Protein AF-A0A2A4QAS9-F1 (afdb_monomer_lite)

Structure (mmCIF, N/CA/C/O backbone):
data_AF-A0A2A4QAS9-F1
#
_entry.id   AF-A0A2A4QAS9-F1
#
loop_
_atom_site.group_PDB
_atom_site.id
_atom_site.type_symbol
_atom_site.label_atom_id
_atom_site.label_alt_id
_atom_site.label_comp_id
_atom_site.label_asym_id
_atom_site.label_entity_id
_atom_site.label_seq_id
_atom_site.pdbx_PDB_ins_code
_atom_site.Cartn_x
_atom_site.Cartn_y
_atom_site.Cartn_z
_atom_site.occupancy
_atom_site.B_iso_or_equiv
_atom_site.auth_seq_id
_atom_site.auth_comp_id
_atom_site.auth_asym_id
_atom_site.auth_atom_id
_atom_site.pdbx_PDB_model_num
ATOM 1 N N . MET A 1 1 ? 18.523 52.566 43.398 1.00 41.78 1 MET A N 1
ATOM 2 C CA . MET A 1 1 ? 17.675 53.039 42.281 1.00 41.78 1 MET A CA 1
ATOM 3 C C . MET A 1 1 ? 17.326 51.832 41.428 1.00 41.78 1 MET A C 1
ATOM 5 O O . MET A 1 1 ? 18.196 51.301 40.754 1.00 41.78 1 MET A O 1
ATOM 9 N N . GLN A 1 2 ? 16.108 51.317 41.577 1.00 43.94 2 GLN A N 1
ATOM 10 C CA . GLN A 1 2 ? 15.670 50.035 41.024 1.00 43.94 2 GLN A CA 1
ATOM 11 C C . GLN A 1 2 ? 14.827 50.313 39.771 1.00 43.94 2 GLN A C 1
ATOM 13 O O . GLN A 1 2 ? 13.715 50.820 39.881 1.00 43.94 2 GLN A O 1
ATOM 18 N N . GLY A 1 3 ? 15.399 50.075 38.587 1.00 45.75 3 GLY A N 1
ATOM 19 C CA . GLY A 1 3 ? 14.744 50.263 37.287 1.00 45.75 3 GLY A CA 1
ATOM 20 C C . GLY A 1 3 ? 14.300 48.923 36.695 1.00 45.75 3 GLY A C 1
ATOM 21 O O . GLY A 1 3 ? 15.103 48.002 36.580 1.00 45.75 3 GLY A O 1
ATOM 22 N N . TYR A 1 4 ? 13.013 48.813 36.368 1.00 54.78 4 TYR A N 1
ATOM 23 C CA . TYR A 1 4 ? 12.312 47.598 35.938 1.00 54.78 4 TYR A CA 1
ATOM 24 C C . TYR A 1 4 ? 12.619 47.193 34.478 1.00 54.78 4 TYR A C 1
ATOM 26 O O . TYR A 1 4 ? 12.677 48.066 33.611 1.00 54.78 4 TYR A O 1
ATOM 34 N N . PRO A 1 5 ? 12.714 45.889 34.139 1.00 54.97 5 PRO A N 1
ATOM 35 C CA . PRO A 1 5 ? 12.764 45.448 32.746 1.00 54.97 5 PRO A CA 1
ATOM 36 C C . PRO A 1 5 ? 11.347 45.398 32.137 1.00 54.97 5 PRO A C 1
ATOM 38 O O . PRO A 1 5 ? 10.541 44.517 32.443 1.00 54.97 5 PRO A O 1
ATOM 41 N N . HIS A 1 6 ? 11.041 46.340 31.241 1.00 57.44 6 HIS A N 1
ATOM 42 C CA . HIS A 1 6 ? 9.744 46.490 30.555 1.00 57.44 6 HIS A CA 1
ATOM 43 C C . HIS A 1 6 ? 9.435 45.420 29.480 1.00 57.44 6 HIS A C 1
ATOM 45 O O . HIS A 1 6 ? 8.375 45.456 28.858 1.00 57.44 6 HIS A O 1
ATOM 51 N N . SER A 1 7 ? 10.312 44.441 29.262 1.00 58.81 7 SER A N 1
ATOM 52 C CA . SER A 1 7 ? 10.203 43.440 28.187 1.00 58.81 7 SER A CA 1
ATOM 53 C C . SER A 1 7 ? 9.404 42.179 28.557 1.00 58.81 7 SER A C 1
ATOM 55 O O . SER A 1 7 ? 8.902 41.491 27.672 1.00 58.81 7 SER A O 1
ATOM 57 N N . ASN A 1 8 ? 9.215 41.890 29.850 1.00 58.16 8 ASN A N 1
ATOM 58 C CA . ASN A 1 8 ? 8.537 40.662 30.299 1.00 58.16 8 ASN A CA 1
ATOM 59 C C . ASN A 1 8 ? 7.012 40.818 30.470 1.00 58.16 8 ASN A C 1
ATOM 61 O O . ASN A 1 8 ? 6.284 39.825 30.494 1.00 58.16 8 ASN A O 1
ATOM 65 N N . CYS A 1 9 ? 6.508 42.054 30.575 1.00 53.75 9 CYS A N 1
ATOM 66 C CA . CYS A 1 9 ? 5.085 42.328 30.810 1.00 53.75 9 CYS A CA 1
ATOM 67 C C . CYS A 1 9 ? 4.246 42.194 29.526 1.00 53.75 9 CYS A C 1
ATOM 69 O O . CYS A 1 9 ? 3.169 41.598 29.538 1.00 53.75 9 CYS A O 1
ATOM 71 N N . THR A 1 10 ? 4.764 42.666 28.389 1.00 59.00 10 THR A N 1
ATOM 72 C CA . THR A 1 10 ? 4.072 42.609 27.090 1.00 59.00 10 THR A CA 1
ATOM 73 C C . THR A 1 10 ? 3.918 41.173 26.587 1.00 59.00 10 THR A C 1
ATOM 75 O O . THR A 1 10 ? 2.818 40.772 26.208 1.00 59.00 10 THR A O 1
ATOM 78 N N . LEU A 1 11 ? 4.969 40.353 26.686 1.00 61.28 11 LEU A N 1
ATOM 79 C CA . LEU A 1 11 ? 4.925 38.927 26.340 1.00 61.28 11 LEU A CA 1
ATOM 80 C C . LEU A 1 11 ? 3.926 38.150 27.220 1.00 61.28 11 LEU A C 1
ATOM 82 O O . LEU A 1 11 ? 3.195 37.284 26.730 1.00 61.28 11 LEU A O 1
ATOM 86 N N . PHE A 1 12 ? 3.859 38.469 28.518 1.00 60.75 12 PHE A N 1
ATOM 87 C CA . PHE A 1 12 ? 2.938 37.818 29.452 1.00 60.75 12 PHE A CA 1
ATOM 88 C C . PHE A 1 12 ? 1.474 38.171 29.161 1.00 60.75 12 PHE A C 1
ATOM 90 O O . PHE A 1 12 ? 0.610 37.290 29.183 1.00 60.75 12 PHE A O 1
ATOM 97 N N . LEU A 1 13 ? 1.191 39.433 28.826 1.00 63.56 13 LEU A N 1
ATOM 98 C CA . LEU A 1 13 ? -0.145 39.875 28.430 1.00 63.56 13 LEU A CA 1
ATOM 99 C C . LEU A 1 13 ? -0.563 39.245 27.094 1.00 63.56 13 LEU A C 1
ATOM 101 O O . LEU A 1 13 ? -1.646 38.668 27.029 1.00 63.56 13 LEU A O 1
ATOM 105 N N . ILE A 1 14 ? 0.307 39.223 26.078 1.00 63.97 14 ILE A N 1
ATOM 106 C CA . ILE A 1 14 ? 0.042 38.552 24.790 1.00 63.97 14 ILE A CA 1
ATOM 107 C C . ILE A 1 14 ? -0.281 37.068 25.009 1.00 63.97 14 ILE A C 1
ATOM 109 O O . ILE A 1 14 ? -1.310 36.575 24.548 1.00 63.97 14 ILE A O 1
ATOM 113 N N . ARG A 1 15 ? 0.528 36.354 25.803 1.00 65.25 15 ARG A N 1
ATOM 114 C CA . ARG A 1 15 ? 0.298 34.937 26.126 1.00 65.25 15 ARG A CA 1
ATOM 115 C C . ARG A 1 15 ? -0.986 34.711 26.940 1.00 65.25 15 ARG A C 1
ATOM 117 O O . ARG A 1 15 ? -1.564 33.630 26.855 1.00 65.25 15 ARG A O 1
ATOM 124 N N . LYS A 1 16 ? -1.454 35.693 27.717 1.00 62.72 16 LYS A N 1
ATOM 125 C CA . LYS A 1 16 ? -2.706 35.632 28.498 1.00 62.72 16 LYS A CA 1
ATOM 126 C C . LYS A 1 16 ? -3.944 35.912 27.640 1.00 62.72 16 LYS A C 1
ATOM 128 O O . LYS A 1 16 ? -4.954 35.230 27.813 1.00 62.72 16 LYS A O 1
ATOM 133 N N . TYR A 1 17 ? -3.863 36.876 26.724 1.00 66.81 17 TYR A N 1
ATOM 134 C CA . TYR A 1 17 ? -4.972 37.267 25.848 1.00 66.81 17 TYR A CA 1
ATOM 135 C C . TYR A 1 17 ? -5.130 36.353 24.629 1.00 66.81 17 TYR A C 1
ATOM 137 O O . TYR A 1 17 ? -6.247 36.199 24.156 1.00 66.81 17 TYR A O 1
ATOM 145 N N . LEU A 1 18 ? -4.066 35.678 24.179 1.00 73.94 18 LEU A N 1
ATOM 146 C CA . LEU A 1 18 ? -4.111 34.751 23.042 1.00 73.94 18 LEU A CA 1
ATOM 147 C C . LEU A 1 18 ? -4.627 33.348 23.425 1.00 73.94 18 LEU A C 1
ATOM 149 O O . LEU A 1 18 ? -5.339 32.714 22.654 1.00 73.94 18 LEU A O 1
ATOM 153 N N . LYS A 1 19 ? -4.341 32.863 24.644 1.00 75.12 19 LYS A N 1
ATOM 154 C CA . LYS A 1 19 ? -4.759 31.516 25.094 1.00 75.12 19 LYS A CA 1
ATOM 155 C C . LYS A 1 19 ? -6.270 31.357 25.272 1.00 75.12 19 LYS A C 1
ATOM 157 O O . LYS A 1 19 ? -6.798 30.283 25.006 1.00 75.12 19 LYS A O 1
ATOM 162 N N . LYS A 1 20 ? -6.963 32.400 25.740 1.00 76.19 20 LYS A N 1
ATOM 163 C CA . LYS A 1 20 ? -8.409 32.360 26.014 1.00 76.19 20 LYS A CA 1
ATOM 164 C C . LYS A 1 20 ? -9.266 32.159 24.750 1.00 76.19 20 LYS A C 1
ATOM 166 O O . LYS A 1 20 ? -10.060 31.223 24.760 1.00 76.19 20 LYS A O 1
ATOM 171 N N . PRO A 1 21 ? -9.109 32.946 23.665 1.00 85.69 21 PRO A N 1
ATOM 172 C CA . PRO A 1 21 ? -9.872 32.732 22.437 1.00 85.69 21 PRO A CA 1
ATOM 173 C C . PRO A 1 21 ? -9.462 31.440 21.722 1.00 85.69 21 PRO A C 1
ATOM 175 O O . PRO A 1 21 ? -10.333 30.739 21.224 1.00 85.69 21 PRO A O 1
ATOM 178 N N . ILE A 1 22 ? -8.174 31.066 21.738 1.00 87.38 22 ILE A N 1
ATOM 179 C CA . ILE A 1 22 ? -7.707 29.803 21.141 1.00 87.38 22 ILE A CA 1
ATOM 180 C C . ILE A 1 22 ? -8.312 28.595 21.858 1.00 87.38 22 ILE A C 1
ATOM 182 O O . ILE A 1 22 ? -8.797 27.677 21.207 1.00 87.38 22 ILE A O 1
ATOM 186 N N . SER A 1 23 ? -8.330 28.592 23.194 1.00 85.81 23 SER A N 1
ATOM 187 C CA . SER A 1 23 ? -8.944 27.502 23.959 1.00 85.81 23 SER A CA 1
ATOM 188 C C . SER A 1 23 ? -10.444 27.393 23.692 1.00 85.81 23 SER A C 1
ATOM 190 O O . SER A 1 23 ? -10.965 26.286 23.609 1.00 85.81 23 SER A O 1
ATOM 192 N N . LEU A 1 24 ? -11.138 28.525 23.558 1.00 87.75 24 LEU A N 1
ATOM 193 C CA . LEU A 1 24 ? -12.577 28.557 23.299 1.00 87.75 24 LEU A CA 1
ATOM 194 C C . LE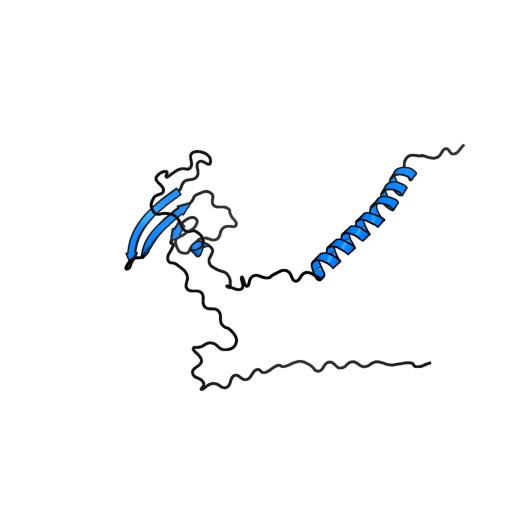U A 1 24 ? -12.888 28.095 21.866 1.00 87.75 24 LEU A C 1
ATOM 196 O O . LEU A 1 24 ? -13.821 27.324 21.664 1.00 87.75 24 LEU A O 1
ATOM 200 N N . ALA A 1 25 ? -12.046 28.466 20.899 1.00 90.06 25 ALA A N 1
ATOM 201 C CA . ALA A 1 25 ? -12.108 27.960 19.532 1.00 90.06 25 ALA A CA 1
ATOM 202 C C . ALA A 1 25 ? -11.847 26.445 19.461 1.00 90.06 25 ALA A C 1
ATOM 204 O O . ALA A 1 25 ? -12.588 25.738 18.786 1.00 90.06 25 ALA A O 1
ATOM 205 N N . LEU 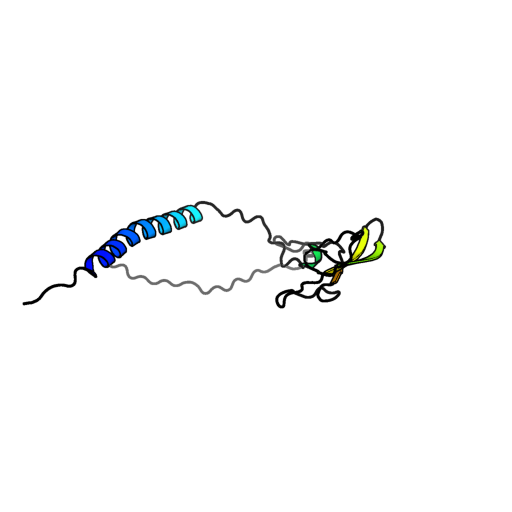A 1 26 ? -10.858 25.921 20.194 1.00 88.06 26 LEU A N 1
ATOM 206 C CA . LEU A 1 26 ? -10.580 24.479 20.246 1.00 88.06 26 LEU A CA 1
ATOM 207 C C . LEU A 1 26 ? -11.743 23.689 20.859 1.00 88.06 26 LEU A C 1
ATOM 209 O O . LEU A 1 26 ? -12.128 22.655 20.321 1.00 88.06 26 LEU A O 1
ATOM 213 N N . ILE A 1 27 ? -12.341 24.188 21.945 1.00 91.12 27 ILE A N 1
ATOM 214 C CA . ILE A 1 27 ? -13.515 23.555 22.568 1.00 91.12 27 ILE A CA 1
ATOM 215 C C . ILE A 1 27 ? -14.714 23.573 21.610 1.00 91.12 27 ILE A C 1
ATOM 217 O O . ILE A 1 27 ? -15.381 22.554 21.450 1.00 91.12 27 ILE A O 1
ATOM 221 N N . LEU A 1 28 ? -14.963 24.696 20.930 1.00 91.56 28 LEU A N 1
ATOM 222 C CA . LEU A 1 28 ? -16.029 24.807 19.933 1.00 91.56 28 LEU A CA 1
ATOM 223 C C . LEU A 1 28 ? -15.832 23.813 18.780 1.00 91.56 28 LEU A C 1
ATOM 225 O O . LEU A 1 28 ? -16.7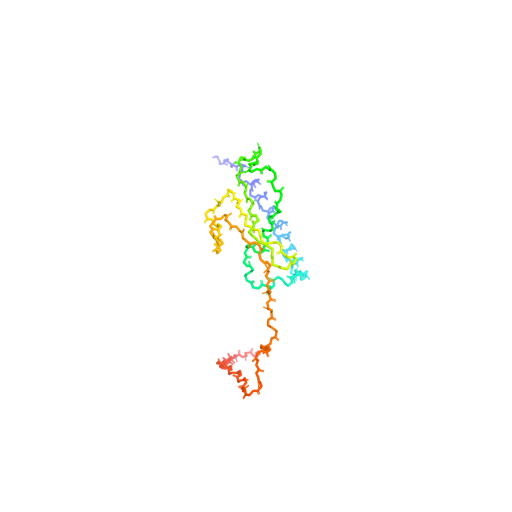80 23.141 18.383 1.00 91.56 28 LEU A O 1
ATOM 229 N N . VAL A 1 29 ? -14.603 23.675 18.277 1.00 89.88 29 VAL A N 1
ATOM 230 C CA . VAL A 1 29 ? -14.272 22.709 17.222 1.00 89.88 29 VAL A CA 1
ATOM 231 C C . VAL A 1 29 ? -14.534 21.275 17.689 1.00 89.88 29 VAL A C 1
ATOM 233 O O . VAL A 1 29 ? -15.130 20.510 16.938 1.00 89.88 29 VAL A O 1
ATOM 236 N N . LEU A 1 30 ? -14.177 20.904 18.922 1.00 87.50 30 LEU A N 1
ATOM 237 C CA . LEU A 1 30 ? -14.452 19.560 19.452 1.00 87.50 30 LEU A CA 1
ATOM 238 C C . LEU A 1 30 ? -15.957 19.275 19.597 1.00 87.50 30 LEU A C 1
ATOM 240 O O . LEU A 1 30 ? -16.405 18.175 19.281 1.00 87.50 30 LEU A O 1
ATOM 244 N N . ILE A 1 31 ? -16.748 20.268 20.012 1.00 89.31 31 ILE A N 1
ATOM 245 C CA . ILE A 1 31 ? -18.210 20.141 20.119 1.00 89.31 31 ILE A CA 1
ATOM 246 C C . ILE A 1 31 ? -18.842 19.967 18.731 1.00 89.31 31 ILE A C 1
ATOM 248 O O . ILE A 1 31 ? -19.690 19.096 18.549 1.00 89.31 31 ILE A O 1
ATOM 252 N N . LEU A 1 32 ? -18.398 20.736 17.733 1.00 85.44 32 LEU A N 1
ATOM 253 C CA . LEU A 1 32 ? -18.887 20.619 16.355 1.00 85.44 32 LEU A CA 1
ATOM 254 C C . LEU A 1 32 ? -18.554 19.255 15.724 1.00 85.44 32 LEU A C 1
ATOM 256 O O . LEU A 1 32 ? -19.353 18.740 14.944 1.00 85.44 32 LEU A O 1
ATOM 260 N N . HIS A 1 33 ? -17.427 18.637 16.088 1.00 81.38 33 HIS A N 1
ATOM 261 C CA . HIS A 1 33 ? -17.102 17.271 15.658 1.00 81.38 33 HIS A CA 1
ATOM 262 C C . HIS A 1 33 ? -17.958 16.203 16.355 1.00 81.38 33 HIS A C 1
ATOM 264 O O . HIS A 1 33 ? -18.264 15.192 15.737 1.00 81.38 33 HIS A O 1
ATOM 270 N N . GLY A 1 34 ? -18.372 16.410 17.610 1.00 81.38 34 GLY A N 1
ATOM 271 C CA . GLY A 1 34 ? -19.182 15.435 18.353 1.00 81.38 34 GLY A CA 1
ATOM 272 C C . GLY A 1 34 ? -20.650 15.353 17.916 1.00 81.38 34 GLY A C 1
ATOM 273 O O . GLY A 1 34 ? -21.287 14.323 18.112 1.00 81.38 34 GLY A O 1
ATOM 274 N N . ILE A 1 35 ? -21.194 16.428 17.332 1.00 83.25 35 ILE A N 1
ATOM 275 C CA . ILE A 1 35 ? -22.606 16.501 16.911 1.00 83.25 35 ILE A CA 1
ATOM 276 C C . ILE A 1 35 ? -22.812 15.914 15.509 1.00 83.25 35 ILE A C 1
ATOM 278 O O . ILE A 1 35 ? -23.885 15.393 15.211 1.00 83.25 35 ILE A O 1
ATOM 282 N N . ASN A 1 36 ? -21.798 15.975 14.645 1.00 75.69 36 ASN A N 1
ATOM 283 C CA . ASN A 1 36 ? -21.858 15.341 13.335 1.00 75.69 36 ASN A CA 1
ATOM 284 C C . ASN A 1 36 ? -21.451 13.872 13.497 1.00 75.69 36 ASN A C 1
ATOM 286 O O . ASN A 1 36 ? -20.272 13.622 13.758 1.00 75.69 36 ASN A O 1
ATOM 290 N N . PRO A 1 37 ? -22.359 12.885 13.351 1.00 69.69 37 PRO A N 1
ATOM 291 C CA . PRO A 1 37 ? -21.913 11.505 13.262 1.00 69.69 37 PRO A CA 1
ATOM 292 C C . PRO A 1 37 ? -20.983 11.427 12.053 1.00 69.69 37 PRO A C 1
ATOM 294 O O . PRO A 1 37 ? -21.409 11.673 10.923 1.00 69.69 37 PRO A O 1
ATOM 297 N N . GLN A 1 38 ? -19.698 11.143 12.286 1.00 66.06 38 GLN A N 1
ATOM 298 C CA . GLN A 1 38 ? -18.788 10.832 11.194 1.00 66.06 38 GLN A CA 1
ATOM 299 C C . GLN A 1 38 ? -19.434 9.680 10.438 1.00 66.06 38 GLN A C 1
ATOM 301 O O . GLN A 1 38 ? -19.709 8.632 11.023 1.00 66.06 38 GLN A O 1
ATOM 306 N N . GLN A 1 39 ? -19.775 9.911 9.173 1.00 65.62 39 GLN A N 1
ATOM 307 C CA . GLN A 1 39 ? -20.328 8.876 8.324 1.00 65.62 39 GLN A CA 1
ATOM 308 C C . GLN A 1 39 ? -19.242 7.818 8.169 1.00 65.62 39 GLN A C 1
ATOM 310 O O . GLN A 1 39 ? -18.341 7.939 7.343 1.00 65.62 39 GLN A O 1
ATOM 315 N N . ILE A 1 40 ? -19.304 6.795 9.014 1.00 58.53 40 ILE A N 1
ATOM 316 C CA . ILE A 1 40 ? -18.568 5.566 8.806 1.00 58.53 40 ILE A CA 1
ATOM 317 C C . ILE A 1 40 ? -19.283 4.920 7.625 1.00 58.53 40 ILE A C 1
ATOM 319 O O . ILE A 1 40 ? -20.273 4.208 7.791 1.00 58.53 40 ILE A O 1
ATOM 323 N N . LEU A 1 41 ? -18.823 5.222 6.408 1.00 60.22 41 LEU A N 1
ATOM 324 C CA . LEU A 1 41 ? -19.021 4.298 5.301 1.00 60.22 41 LEU A CA 1
ATOM 325 C C . LEU A 1 41 ? -18.526 2.957 5.827 1.00 60.22 41 LEU A C 1
ATOM 327 O O . LEU A 1 41 ? -17.415 2.899 6.352 1.00 60.22 41 LEU A O 1
ATOM 331 N N . ALA A 1 42 ? -19.388 1.941 5.798 1.00 55.06 42 ALA A N 1
ATOM 332 C CA . ALA A 1 42 ? -19.131 0.618 6.345 1.00 5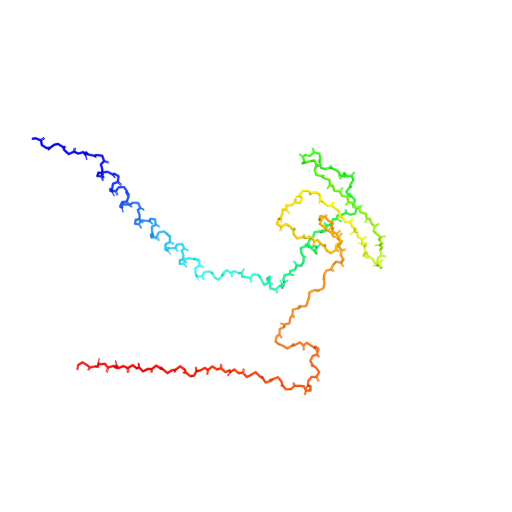5.06 42 ALA A CA 1
ATOM 333 C C . ALA A 1 42 ? -17.992 -0.073 5.577 1.00 55.06 42 ALA A C 1
ATOM 335 O O . ALA A 1 42 ? -18.189 -1.049 4.864 1.00 55.06 42 ALA A O 1
ATOM 336 N N . LEU A 1 43 ? -16.773 0.420 5.765 1.00 54.69 43 LEU A N 1
ATOM 337 C CA . LEU A 1 43 ? -15.512 -0.189 5.385 1.00 54.69 43 LEU A CA 1
ATOM 338 C C . LEU A 1 43 ? -15.157 -1.261 6.427 1.00 54.69 43 LEU A C 1
ATOM 340 O O . LEU A 1 43 ? -14.019 -1.399 6.854 1.00 54.69 43 LEU A O 1
ATOM 344 N N . THR A 1 44 ? -16.167 -1.995 6.903 1.00 52.81 44 THR A N 1
ATOM 345 C CA . THR A 1 44 ? -15.995 -3.156 7.778 1.00 52.81 44 THR A CA 1
ATOM 346 C C . THR A 1 44 ? -15.796 -4.423 6.955 1.00 52.81 44 THR A C 1
ATOM 348 O O . THR A 1 44 ? -15.955 -5.524 7.483 1.00 52.81 44 THR A O 1
ATOM 351 N N . SER A 1 45 ? -15.455 -4.303 5.666 1.00 57.09 45 SER A N 1
ATOM 352 C CA . SER A 1 45 ? -14.658 -5.348 5.046 1.00 57.09 45 SER A CA 1
ATOM 353 C C . SER A 1 45 ? -13.402 -5.441 5.903 1.00 57.09 45 SER A C 1
ATOM 355 O O . SER A 1 45 ? -12.578 -4.526 5.900 1.00 57.09 45 SER A O 1
ATOM 357 N N . GLY A 1 46 ? -13.318 -6.494 6.721 1.00 62.66 46 GLY A N 1
ATOM 358 C CA . GLY A 1 46 ? -12.103 -6.834 7.456 1.00 62.66 46 GLY A CA 1
ATOM 359 C C . GLY A 1 46 ? -10.893 -6.814 6.517 1.00 62.66 46 GLY A C 1
ATOM 360 O O . GLY A 1 46 ? -11.104 -6.804 5.306 1.00 62.66 46 GLY A O 1
ATOM 361 N N . PRO A 1 47 ? -9.661 -6.790 7.055 1.00 59.06 47 PRO A N 1
ATOM 362 C CA . PRO A 1 47 ? -8.436 -6.441 6.327 1.00 59.06 47 PRO A CA 1
ATOM 363 C C . PRO A 1 47 ? -8.465 -6.982 4.895 1.00 59.06 47 PRO A C 1
ATOM 365 O O . PRO A 1 47 ? -8.275 -8.176 4.665 1.00 59.06 47 PRO A O 1
ATOM 368 N N . SER A 1 48 ? -8.826 -6.115 3.945 1.00 60.28 48 SER A N 1
ATOM 369 C CA . SER A 1 48 ? -8.837 -6.488 2.542 1.00 60.28 48 SER A CA 1
ATOM 370 C C . SER A 1 48 ? -7.385 -6.502 2.126 1.00 60.28 48 SER A C 1
ATOM 372 O O . SER A 1 48 ? -6.701 -5.488 2.263 1.00 60.28 48 SER A O 1
ATOM 374 N N . GLN A 1 49 ? -6.931 -7.660 1.671 1.00 62.38 49 GLN A N 1
ATOM 375 C CA . GLN A 1 49 ? -5.594 -7.840 1.134 1.00 62.38 49 GLN A CA 1
ATOM 376 C C . GLN A 1 49 ? -5.312 -6.735 0.096 1.00 62.38 49 GLN A C 1
ATOM 378 O O . GLN A 1 49 ? -6.106 -6.592 -0.846 1.00 62.38 49 GLN A O 1
ATOM 383 N N . PRO A 1 50 ? -4.281 -5.891 0.303 1.00 61.06 50 PRO A N 1
ATOM 384 C CA . PRO A 1 50 ? -4.010 -4.725 -0.542 1.00 61.06 50 PRO A CA 1
ATOM 385 C C . PRO A 1 50 ? -3.861 -5.090 -2.029 1.00 61.06 50 PRO A C 1
ATOM 387 O O . PRO A 1 50 ? -4.232 -4.295 -2.896 1.00 61.06 50 PRO A O 1
ATOM 390 N N . GLU A 1 51 ? -3.445 -6.323 -2.315 1.00 65.44 51 GLU A N 1
ATOM 391 C CA . GLU A 1 51 ? -3.319 -6.947 -3.637 1.00 65.44 51 GLU A CA 1
ATOM 392 C C . GLU A 1 51 ? -4.600 -6.861 -4.479 1.00 65.44 51 GLU A C 1
ATOM 394 O O . GLU A 1 51 ? -4.548 -6.691 -5.692 1.00 65.44 51 GLU A O 1
ATOM 399 N N . TYR A 1 52 ? -5.778 -6.922 -3.849 1.00 61.25 52 TYR A N 1
ATOM 400 C CA . TYR A 1 52 ? -7.056 -6.886 -4.571 1.00 61.25 52 TYR A CA 1
ATOM 401 C C . TYR A 1 52 ? -7.455 -5.500 -5.075 1.00 61.25 52 TYR A C 1
ATOM 403 O O . TYR A 1 52 ? -8.408 -5.380 -5.845 1.00 61.25 52 TYR A O 1
ATOM 411 N N . SER A 1 53 ? -6.765 -4.456 -4.620 1.00 62.47 53 SER A N 1
ATOM 412 C CA . SER A 1 53 ? -7.014 -3.079 -5.048 1.00 62.47 53 SER A CA 1
ATOM 413 C C . SER A 1 53 ? -6.032 -2.582 -6.110 1.00 62.47 53 SER A C 1
ATOM 415 O O . SER A 1 53 ? -6.270 -1.535 -6.712 1.00 62.47 53 SER A O 1
ATOM 417 N N . SER A 1 54 ? -4.961 -3.330 -6.385 1.00 63.22 54 SER A N 1
ATOM 418 C CA . SER A 1 54 ? -3.887 -2.930 -7.296 1.00 63.22 54 SER A CA 1
ATOM 419 C C . SER A 1 54 ? -4.029 -3.520 -8.702 1.00 63.22 54 SER A C 1
ATOM 421 O O . SER A 1 54 ? -3.130 -4.203 -9.182 1.00 63.22 54 SER A O 1
ATOM 423 N N . PHE A 1 55 ? -5.127 -3.198 -9.391 1.00 57.72 55 PHE A N 1
ATOM 424 C CA . PHE A 1 55 ? -5.324 -3.624 -10.780 1.00 57.72 55 PHE A CA 1
ATOM 425 C C . PHE A 1 55 ? -4.286 -2.992 -11.719 1.00 57.72 55 PHE A C 1
ATOM 427 O O . PHE A 1 55 ? -4.257 -1.770 -11.888 1.00 57.72 55 PHE A O 1
ATOM 434 N N . ALA A 1 56 ? -3.475 -3.812 -12.388 1.00 63.31 56 ALA A N 1
ATOM 435 C CA . ALA A 1 56 ? -2.549 -3.351 -13.424 1.00 63.31 56 ALA A CA 1
ATOM 436 C C . ALA A 1 56 ? -3.049 -3.734 -14.824 1.00 63.31 56 ALA A C 1
ATOM 438 O O . ALA A 1 56 ? -3.272 -4.906 -15.133 1.00 63.31 56 ALA A O 1
ATOM 439 N N . ALA A 1 57 ? -3.209 -2.739 -15.701 1.00 55.09 57 ALA A N 1
ATOM 440 C CA . ALA A 1 57 ? -3.652 -2.969 -17.072 1.00 55.09 57 ALA A CA 1
ATOM 441 C C . ALA A 1 57 ? -2.638 -3.822 -17.865 1.00 55.09 57 ALA A C 1
ATOM 443 O O . ALA A 1 57 ? -1.424 -3.640 -17.781 1.00 55.09 57 ALA A O 1
ATOM 444 N N . VAL A 1 58 ? -3.149 -4.716 -18.715 1.00 54.06 58 VAL A N 1
ATOM 445 C CA . VAL A 1 58 ? -2.373 -5.682 -19.526 1.00 54.06 58 VAL A CA 1
ATOM 446 C C . VAL A 1 58 ? -1.498 -5.002 -20.608 1.00 54.06 58 VAL A C 1
ATOM 448 O O . VAL A 1 58 ? -0.737 -5.656 -21.308 1.00 54.06 58 VAL A O 1
ATOM 451 N N . ASN A 1 59 ? -1.563 -3.672 -20.759 1.00 53.19 59 ASN A N 1
ATOM 452 C CA . ASN A 1 59 ? -0.916 -2.921 -21.845 1.00 53.19 59 ASN A CA 1
ATOM 453 C C . ASN A 1 59 ? -0.040 -1.743 -21.367 1.00 53.19 59 ASN A C 1
ATOM 455 O O . ASN A 1 59 ? -0.089 -0.648 -21.936 1.00 53.19 59 ASN A O 1
ATOM 459 N N . SER A 1 60 ? 0.803 -1.946 -20.355 1.00 57.62 60 SER A N 1
ATOM 460 C CA . SER A 1 60 ? 1.856 -0.976 -20.016 1.00 57.62 60 SER A CA 1
ATOM 461 C C . SER A 1 60 ? 2.975 -1.028 -21.066 1.00 57.62 60 SER A C 1
ATOM 463 O O . SER A 1 60 ? 3.935 -1.779 -20.941 1.00 57.62 60 SER A O 1
ATOM 465 N N . ARG A 1 61 ? 2.841 -0.247 -22.148 1.00 56.78 61 ARG A N 1
ATOM 466 C CA . ARG A 1 61 ? 3.849 -0.149 -23.231 1.00 56.78 61 ARG A CA 1
ATOM 467 C C . ARG A 1 61 ? 5.200 0.409 -22.776 1.00 56.78 61 ARG A C 1
ATOM 469 O O . ARG A 1 61 ? 6.191 0.204 -23.468 1.00 56.78 61 ARG A O 1
ATOM 476 N N . ASN A 1 62 ? 5.238 1.094 -21.638 1.00 65.62 62 ASN A N 1
ATOM 477 C CA . ASN A 1 62 ? 6.463 1.623 -21.059 1.00 65.62 62 ASN A CA 1
ATOM 478 C C . ASN A 1 62 ? 6.789 0.831 -19.800 1.00 65.62 62 ASN A C 1
ATOM 480 O O . ASN A 1 62 ? 6.092 0.944 -18.799 1.00 65.62 62 ASN A O 1
ATOM 484 N N . LEU A 1 63 ? 7.859 0.039 -19.877 1.00 77.12 63 LEU A N 1
ATOM 485 C CA . LEU A 1 63 ? 8.344 -0.780 -18.763 1.00 77.12 63 LEU A CA 1
ATOM 486 C C . LEU A 1 63 ? 9.081 0.042 -17.696 1.00 77.12 63 LEU A C 1
ATOM 488 O O . LEU A 1 63 ? 9.486 -0.477 -16.662 1.00 77.12 63 LEU A O 1
ATOM 492 N N . VAL A 1 64 ? 9.296 1.326 -17.974 1.00 80.44 64 VAL A N 1
ATOM 493 C CA . VAL A 1 64 ? 10.000 2.270 -17.113 1.00 80.44 64 VAL A CA 1
ATOM 494 C C . VAL A 1 64 ? 9.261 3.598 -17.178 1.00 80.44 64 VAL A C 1
ATOM 496 O O . VAL A 1 64 ? 8.946 4.073 -18.274 1.00 80.44 64 VAL A O 1
ATOM 499 N N . ASP A 1 65 ? 8.993 4.197 -16.021 1.00 79.19 65 ASP A N 1
ATOM 500 C CA . ASP A 1 65 ? 8.486 5.563 -15.936 1.00 79.19 65 ASP A CA 1
ATOM 501 C C . ASP A 1 65 ? 9.619 6.558 -16.281 1.00 79.19 65 ASP A C 1
ATOM 503 O O . ASP A 1 65 ? 10.645 6.576 -15.596 1.00 79.19 65 ASP A O 1
ATOM 507 N N . PRO A 1 66 ? 9.477 7.404 -17.320 1.00 80.69 66 PRO A N 1
ATOM 508 C CA . PRO A 1 66 ? 10.497 8.388 -17.689 1.00 80.69 66 PRO A CA 1
ATOM 509 C C . PRO A 1 66 ? 10.768 9.470 -16.631 1.00 80.69 66 PRO A C 1
ATOM 511 O O . PRO A 1 66 ? 11.798 10.137 -16.706 1.00 80.69 66 PRO A O 1
ATOM 514 N N . PHE A 1 67 ? 9.848 9.690 -15.689 1.00 80.69 67 PHE A N 1
ATOM 515 C CA . PHE A 1 67 ? 9.947 10.736 -14.671 1.00 80.69 67 PHE A CA 1
ATOM 516 C C . PHE A 1 67 ? 10.477 10.216 -13.338 1.00 80.69 67 PHE A C 1
ATOM 518 O O . PHE A 1 67 ? 11.284 10.900 -12.709 1.00 80.69 67 PHE A O 1
ATOM 525 N N . THR A 1 68 ? 10.045 9.032 -12.900 1.00 80.69 68 THR A N 1
ATOM 526 C CA . THR A 1 68 ? 10.502 8.450 -11.625 1.00 80.69 68 THR A CA 1
ATOM 527 C C . THR A 1 68 ? 11.620 7.426 -11.799 1.00 80.69 68 THR A C 1
ATOM 529 O O . THR A 1 68 ? 12.371 7.178 -10.860 1.00 80.69 68 THR A O 1
ATOM 532 N N . GLY A 1 69 ? 11.782 6.865 -13.003 1.00 82.31 69 GLY A N 1
ATOM 533 C CA . GLY A 1 69 ? 12.707 5.764 -13.269 1.00 82.31 69 GLY A CA 1
ATOM 534 C C . GLY A 1 69 ? 12.228 4.418 -12.722 1.00 82.31 69 GLY A C 1
ATOM 535 O O . GLY A 1 69 ? 12.982 3.446 -12.772 1.00 82.31 69 GLY A O 1
ATOM 536 N N . ASP A 1 70 ? 10.998 4.341 -12.206 1.00 83.62 70 ASP A N 1
ATOM 537 C CA . ASP A 1 70 ? 10.462 3.114 -11.628 1.00 83.62 70 ASP A CA 1
ATOM 538 C C . ASP A 1 70 ? 10.132 2.092 -12.716 1.00 83.62 70 ASP A C 1
ATOM 540 O O . ASP A 1 70 ? 9.560 2.407 -13.764 1.00 83.62 70 ASP A O 1
ATOM 544 N N . PHE A 1 71 ? 10.500 0.842 -12.451 1.00 84.81 71 PHE A N 1
ATOM 545 C CA . PHE A 1 71 ? 10.231 -0.282 -13.334 1.00 84.81 71 PHE A CA 1
ATOM 546 C C . PHE A 1 71 ? 8.819 -0.830 -13.100 1.00 84.81 71 PHE A C 1
ATOM 548 O O . PHE A 1 71 ? 8.436 -1.105 -11.961 1.00 84.81 71 PHE A O 1
ATOM 555 N N . SER A 1 72 ? 8.066 -1.038 -14.180 1.00 84.19 72 SER A N 1
ATOM 556 C CA . SER A 1 72 ? 6.775 -1.727 -14.150 1.00 84.19 72 SER A CA 1
ATOM 557 C C . SER A 1 72 ? 6.715 -2.797 -15.240 1.00 84.19 72 SER A C 1
ATOM 559 O O . SER A 1 72 ? 7.136 -2.573 -16.374 1.00 84.19 72 SER A O 1
ATOM 561 N N . TYR A 1 73 ? 6.226 -3.992 -14.908 1.00 84.50 73 TYR A N 1
ATOM 562 C CA . TYR A 1 73 ? 6.145 -5.115 -15.851 1.00 84.50 73 TYR A CA 1
ATOM 563 C C . TYR A 1 73 ? 4.812 -5.839 -15.715 1.00 84.50 73 TYR A C 1
ATOM 565 O O . TYR A 1 73 ? 4.285 -5.946 -14.616 1.00 84.50 73 TYR A O 1
ATOM 573 N N . SER A 1 74 ? 4.255 -6.313 -16.825 1.00 84.31 74 SER A N 1
ATOM 574 C CA . SER A 1 74 ? 2.914 -6.899 -16.890 1.00 84.31 74 SER A CA 1
ATOM 575 C C . SER A 1 74 ? 2.969 -8.121 -17.804 1.00 84.31 74 SER A C 1
ATOM 577 O O . SER A 1 74 ? 3.302 -7.992 -18.984 1.00 84.31 74 SER A O 1
ATOM 579 N N . ILE A 1 75 ? 2.732 -9.308 -17.244 1.00 84.94 75 ILE A N 1
ATOM 580 C CA . ILE A 1 75 ? 2.786 -10.595 -17.940 1.00 84.94 75 ILE A CA 1
ATOM 581 C C . ILE A 1 75 ? 1.382 -11.209 -17.915 1.00 84.94 75 ILE A C 1
ATOM 583 O O . ILE A 1 75 ? 0.942 -11.672 -16.855 1.00 84.94 75 ILE A O 1
ATOM 587 N N . PRO A 1 76 ? 0.686 -11.286 -19.063 1.00 85.62 76 PRO A N 1
ATOM 588 C CA . PRO A 1 76 ? -0.555 -12.041 -19.136 1.00 85.62 76 PRO A CA 1
ATOM 589 C C . PRO A 1 76 ? -0.237 -13.529 -18.948 1.00 85.62 76 PRO A C 1
ATOM 591 O O . PRO A 1 76 ? 0.576 -14.090 -19.684 1.00 85.62 76 PRO A O 1
ATOM 594 N N . LEU A 1 77 ? -0.853 -14.166 -17.948 1.00 84.44 77 LEU A N 1
ATOM 595 C CA . LEU A 1 77 ? -0.606 -15.575 -17.637 1.00 84.44 77 LEU A CA 1
ATOM 596 C C . LEU A 1 77 ? -1.561 -16.481 -18.412 1.00 84.44 77 LEU A C 1
ATOM 598 O O . LEU A 1 77 ? -1.129 -17.362 -19.152 1.00 84.44 77 LEU A O 1
ATOM 602 N N . MET A 1 78 ? -2.864 -16.275 -18.224 1.00 86.31 78 MET A N 1
ATOM 603 C CA . MET A 1 78 ? -3.912 -17.061 -18.871 1.00 86.31 78 MET A CA 1
ATOM 604 C C . MET A 1 78 ? -5.271 -16.378 -18.740 1.00 86.31 78 MET A C 1
ATOM 606 O O . MET A 1 78 ? -5.469 -15.529 -17.876 1.00 86.31 78 MET A O 1
ATOM 610 N N . GLU A 1 79 ? -6.234 -16.797 -19.550 1.00 86.38 79 GLU A N 1
ATOM 611 C CA . GLU A 1 79 ? -7.624 -16.363 -19.436 1.00 86.38 79 GLU A CA 1
ATOM 612 C C . GLU A 1 79 ? -8.468 -17.520 -18.893 1.00 86.38 79 GLU A C 1
ATOM 614 O O . GLU A 1 79 ? -8.435 -18.632 -19.427 1.00 86.38 79 GLU A O 1
ATOM 619 N N . VAL A 1 80 ? -9.211 -17.279 -17.811 1.00 83.12 80 VAL A N 1
ATOM 620 C CA . VAL A 1 80 ? -10.178 -18.243 -17.268 1.00 83.12 80 VAL A CA 1
ATOM 621 C C . VAL A 1 80 ? -11.575 -17.746 -17.618 1.00 83.12 80 VAL A C 1
ATOM 623 O O . VAL A 1 80 ? -12.081 -16.784 -17.040 1.00 83.12 80 VAL A O 1
ATOM 626 N N . GLY A 1 81 ? -12.197 -18.381 -18.613 1.00 86.00 81 GLY A N 1
ATOM 627 C CA . GLY A 1 81 ? -13.463 -17.912 -19.179 1.00 86.00 81 GLY A CA 1
ATOM 628 C C . GLY A 1 81 ? -13.275 -16.578 -19.906 1.00 86.00 81 GLY A C 1
ATOM 629 O O . GLY A 1 81 ? -12.624 -16.542 -20.942 1.00 86.00 81 GLY A O 1
ATOM 630 N N . SER A 1 82 ? -13.827 -15.498 -19.345 1.00 81.38 82 SER A N 1
ATOM 631 C CA . SER A 1 82 ? -13.692 -14.123 -19.864 1.00 81.38 82 SER A CA 1
ATOM 632 C C . SER A 1 82 ? -12.860 -13.210 -18.954 1.00 81.38 82 SER A C 1
ATOM 634 O O . SER A 1 82 ? -12.895 -11.991 -19.119 1.00 81.38 82 SER A O 1
ATOM 636 N N . PHE A 1 83 ? -12.161 -13.770 -17.961 1.00 83.00 83 PHE A N 1
ATOM 637 C CA . PHE A 1 83 ? -11.339 -13.006 -17.026 1.00 83.00 83 PHE A CA 1
ATOM 638 C C . PHE A 1 83 ? -9.844 -13.241 -17.312 1.00 83.00 83 PHE A C 1
ATOM 640 O O . PHE A 1 83 ? -9.353 -14.354 -17.081 1.00 83.00 83 PHE A O 1
ATOM 647 N N . PRO A 1 84 ? -9.115 -12.235 -17.833 1.00 82.44 84 PRO A N 1
ATOM 648 C CA . PRO A 1 84 ? -7.680 -12.342 -18.048 1.00 82.44 84 PRO A CA 1
ATOM 649 C C . PRO A 1 84 ? -6.936 -12.221 -16.717 1.00 82.44 84 PRO A C 1
ATOM 651 O O . PRO A 1 84 ? -7.051 -11.220 -16.013 1.00 82.44 84 PRO A O 1
ATOM 654 N N . ILE A 1 85 ? -6.147 -13.241 -16.391 1.00 84.62 85 ILE A N 1
ATOM 655 C CA . ILE A 1 85 ? -5.260 -13.250 -15.232 1.00 84.62 85 ILE A CA 1
ATOM 656 C C . ILE A 1 85 ? -3.920 -12.658 -15.655 1.00 84.62 85 ILE A C 1
ATOM 658 O O . ILE A 1 85 ? -3.226 -13.196 -16.524 1.00 84.62 85 ILE A O 1
ATOM 662 N N . ASN A 1 86 ? -3.547 -11.562 -15.005 1.00 85.38 86 ASN A N 1
ATOM 663 C CA . ASN A 1 86 ? -2.322 -10.829 -15.276 1.00 85.38 86 ASN A CA 1
ATOM 664 C C . ASN A 1 86 ? -1.438 -10.772 -14.028 1.00 85.38 86 ASN A C 1
ATOM 666 O O . ASN A 1 86 ? -1.925 -10.525 -12.924 1.00 85.38 86 ASN A O 1
ATOM 670 N N . LEU A 1 87 ? -0.138 -10.983 -14.219 1.00 85.75 87 LEU A N 1
ATOM 671 C CA . LEU A 1 87 ? 0.878 -10.795 -13.193 1.00 85.75 87 LEU A CA 1
ATOM 672 C C . LEU A 1 87 ? 1.582 -9.466 -13.446 1.00 85.75 87 LEU A C 1
ATOM 674 O O . LEU A 1 87 ? 2.172 -9.269 -14.506 1.00 85.75 87 LEU A O 1
ATOM 678 N N . SER A 1 88 ? 1.557 -8.573 -12.467 1.00 87.25 88 SER A N 1
ATOM 679 C CA . SER A 1 88 ? 2.196 -7.266 -12.554 1.00 87.25 88 SER A CA 1
ATOM 680 C C . SER A 1 88 ? 3.299 -7.097 -11.520 1.00 87.25 88 SER A C 1
ATOM 682 O O . SER A 1 88 ? 3.230 -7.651 -10.428 1.00 87.25 88 SER A O 1
ATOM 684 N N . TYR A 1 89 ? 4.329 -6.338 -11.868 1.00 87.62 89 TYR A N 1
ATOM 685 C CA . TYR A 1 89 ? 5.394 -5.921 -10.970 1.00 87.62 89 TYR A CA 1
ATOM 686 C C . TYR A 1 89 ? 5.486 -4.402 -10.964 1.00 87.62 89 TYR A C 1
ATOM 688 O O . TYR A 1 89 ? 5.459 -3.795 -12.035 1.00 87.62 89 TYR A O 1
ATOM 696 N N . ASN A 1 90 ? 5.653 -3.809 -9.783 1.00 86.25 90 ASN A N 1
ATOM 697 C CA . ASN A 1 90 ? 5.935 -2.388 -9.615 1.00 86.25 90 ASN A CA 1
ATOM 698 C C . ASN A 1 90 ? 7.139 -2.194 -8.682 1.00 86.25 90 ASN A C 1
ATOM 700 O O . ASN A 1 90 ? 7.178 -2.732 -7.572 1.00 86.25 90 ASN A O 1
ATOM 704 N N . ALA A 1 91 ? 8.115 -1.410 -9.137 1.00 82.38 91 ALA A N 1
ATOM 705 C CA . ALA A 1 91 ? 9.227 -0.939 -8.319 1.00 82.38 91 ALA A CA 1
ATOM 706 C C . ALA A 1 91 ? 8.785 0.187 -7.358 1.00 82.38 91 ALA A C 1
ATOM 708 O O . ALA A 1 91 ? 7.633 0.614 -7.363 1.00 82.38 91 ALA A O 1
ATOM 709 N N . GLY A 1 92 ? 9.703 0.655 -6.505 1.00 83.19 92 GLY A N 1
ATOM 710 C CA . GLY A 1 92 ? 9.412 1.708 -5.520 1.00 83.19 92 GLY A CA 1
ATOM 711 C C . GLY A 1 92 ? 8.906 1.187 -4.170 1.00 83.19 92 GLY A C 1
ATOM 712 O O . GLY A 1 92 ? 8.192 1.892 -3.457 1.00 83.19 92 GLY A O 1
ATOM 713 N N . ILE A 1 93 ? 9.274 -0.050 -3.818 1.00 83.31 93 ILE A N 1
ATOM 714 C CA . ILE A 1 93 ? 8.789 -0.719 -2.611 1.00 83.31 93 ILE A CA 1
ATOM 715 C C . ILE A 1 93 ? 9.430 -0.125 -1.347 1.00 83.31 93 ILE A C 1
ATOM 717 O O . ILE A 1 93 ? 10.654 -0.033 -1.235 1.00 83.31 93 ILE A O 1
ATOM 721 N N . LYS A 1 94 ? 8.601 0.242 -0.371 1.00 86.62 94 LYS A N 1
ATOM 722 C CA . LYS A 1 94 ? 9.000 0.730 0.953 1.00 86.62 94 LYS A CA 1
ATOM 723 C C . LYS A 1 94 ? 9.025 -0.402 1.982 1.00 86.62 94 LYS A C 1
ATOM 725 O O . LYS A 1 94 ? 8.370 -1.426 1.825 1.00 86.62 94 LYS A O 1
ATOM 730 N N . MET A 1 95 ? 9.764 -0.194 3.073 1.00 82.00 95 MET A N 1
ATOM 731 C CA . MET A 1 95 ? 9.935 -1.192 4.144 1.00 82.00 95 MET A CA 1
ATOM 732 C C . MET A 1 95 ? 8.642 -1.525 4.910 1.00 82.00 95 MET A C 1
ATOM 734 O O . MET A 1 95 ? 8.611 -2.516 5.632 1.00 82.00 95 MET A O 1
ATOM 738 N N . ASP A 1 96 ? 7.610 -0.688 4.799 1.00 86.25 96 ASP A N 1
ATOM 739 C CA . ASP A 1 96 ? 6.295 -0.866 5.421 1.00 86.25 96 ASP A CA 1
ATOM 740 C C . ASP A 1 96 ? 5.293 -1.608 4.523 1.00 86.25 96 ASP A C 1
ATOM 742 O O . ASP A 1 96 ? 4.183 -1.895 4.965 1.00 86.25 96 ASP A O 1
ATOM 746 N N . GLN A 1 97 ? 5.660 -1.918 3.275 1.00 81.19 97 GLN A N 1
ATOM 747 C CA . GLN A 1 97 ? 4.768 -2.600 2.345 1.00 81.19 97 GLN A CA 1
ATOM 748 C C . GLN A 1 97 ? 4.815 -4.113 2.541 1.00 81.19 97 GLN A C 1
ATOM 750 O O . GLN A 1 97 ? 5.877 -4.737 2.527 1.00 81.19 97 GLN A O 1
ATOM 755 N N . GLU A 1 98 ? 3.633 -4.701 2.701 1.00 79.75 98 GLU A N 1
ATOM 756 C CA . GLU A 1 98 ? 3.464 -6.143 2.809 1.00 79.75 98 GLU A CA 1
ATOM 757 C C . GLU A 1 98 ? 3.683 -6.812 1.447 1.00 79.75 98 GLU A C 1
ATOM 759 O O . GLU A 1 98 ? 3.350 -6.269 0.390 1.00 79.75 98 GLU A O 1
ATOM 764 N N . ALA A 1 99 ? 4.306 -7.990 1.475 1.00 82.12 99 ALA A N 1
ATOM 765 C CA . ALA A 1 99 ? 4.510 -8.784 0.278 1.00 82.12 99 ALA A CA 1
ATOM 766 C C . ALA A 1 99 ? 3.212 -9.492 -0.099 1.00 82.12 99 ALA A C 1
ATOM 768 O O . ALA A 1 99 ? 2.570 -10.103 0.759 1.00 82.12 99 ALA A O 1
ATOM 769 N N . SER A 1 100 ? 2.898 -9.497 -1.392 1.00 84.31 100 SER A N 1
ATOM 770 C CA . SER A 1 100 ? 1.820 -10.337 -1.879 1.00 84.31 100 SER A CA 1
ATOM 771 C C . SER A 1 100 ? 2.195 -11.811 -1.759 1.00 84.31 100 SER A C 1
ATOM 773 O O . SER A 1 100 ? 3.358 -12.203 -1.623 1.00 84.31 100 SER A O 1
ATOM 775 N N . TRP A 1 101 ? 1.187 -12.656 -1.913 1.00 80.31 101 TRP A N 1
ATOM 776 C CA . TRP A 1 101 ? 1.329 -14.098 -2.058 1.00 80.31 101 TRP A CA 1
ATOM 777 C C . TRP A 1 101 ? 2.167 -14.546 -3.271 1.00 80.31 101 TRP A C 1
ATOM 779 O O . TRP A 1 101 ? 2.613 -15.692 -3.300 1.00 80.31 101 TRP A O 1
ATOM 789 N N . VAL A 1 102 ? 2.422 -13.660 -4.241 1.00 85.81 102 VAL A N 1
ATOM 790 C CA . VAL A 1 102 ? 3.341 -13.896 -5.371 1.00 85.81 102 VAL A CA 1
ATOM 791 C C . VAL A 1 102 ? 4.689 -13.181 -5.212 1.00 85.81 102 VAL A C 1
ATOM 793 O O . VAL A 1 102 ? 5.561 -13.314 -6.067 1.00 85.81 102 VAL A O 1
ATOM 796 N N . GLY A 1 103 ? 4.897 -12.477 -4.096 1.00 87.31 103 GLY A N 1
ATOM 797 C CA . GLY A 1 103 ? 6.151 -11.828 -3.730 1.00 87.31 103 GLY A CA 1
ATOM 798 C C . GLY A 1 103 ? 6.034 -10.315 -3.559 1.00 87.31 103 GLY A C 1
ATOM 799 O O . GLY A 1 103 ? 5.062 -9.670 -3.941 1.00 87.31 103 GLY A O 1
ATOM 800 N N . LEU A 1 104 ? 7.071 -9.719 -2.975 1.00 88.25 104 LEU A N 1
ATOM 801 C CA . LEU A 1 104 ? 7.116 -8.281 -2.735 1.00 88.25 104 LEU A CA 1
ATOM 802 C C . LEU A 1 104 ? 7.186 -7.502 -4.062 1.00 88.25 104 LEU A C 1
ATOM 804 O O . LEU A 1 104 ? 8.055 -7.765 -4.893 1.00 88.25 104 LEU A O 1
ATOM 808 N N . GLY A 1 105 ? 6.270 -6.551 -4.253 1.00 85.94 105 GLY A N 1
ATOM 809 C CA . GLY A 1 105 ? 6.158 -5.754 -5.482 1.00 85.94 105 GLY A CA 1
ATOM 810 C C . GLY A 1 105 ? 5.530 -6.485 -6.670 1.00 85.94 105 GLY A C 1
ATOM 811 O O . GLY A 1 105 ? 5.225 -5.839 -7.669 1.00 85.94 105 GLY A O 1
ATOM 812 N N . TRP A 1 106 ? 5.304 -7.797 -6.562 1.00 87.06 106 TRP A N 1
ATOM 813 C CA . TRP A 1 106 ? 4.516 -8.571 -7.515 1.00 87.06 106 TRP A CA 1
ATOM 814 C C . TRP A 1 106 ? 3.055 -8.570 -7.082 1.00 87.06 106 TRP A C 1
ATOM 816 O O . TRP A 1 106 ? 2.765 -8.728 -5.901 1.00 87.06 106 TRP A O 1
ATOM 826 N N . ASN A 1 107 ? 2.131 -8.430 -8.021 1.00 85.94 107 ASN A N 1
ATOM 827 C CA . ASN A 1 107 ? 0.703 -8.521 -7.773 1.00 85.94 107 ASN A CA 1
ATOM 828 C C . ASN A 1 107 ? 0.023 -9.366 -8.851 1.00 85.94 107 ASN A C 1
ATOM 830 O O . ASN A 1 107 ? 0.319 -9.227 -10.037 1.00 85.94 107 ASN A O 1
ATOM 834 N N . ILE A 1 108 ? -0.905 -10.223 -8.433 1.00 85.50 108 ILE A N 1
ATOM 835 C CA . ILE A 1 108 ? -1.756 -11.004 -9.328 1.00 85.50 108 ILE A CA 1
ATOM 836 C C . ILE A 1 108 ? -3.220 -10.692 -9.011 1.00 85.50 108 ILE A C 1
ATOM 838 O O . ILE A 1 108 ? -3.721 -10.956 -7.916 1.00 85.50 108 ILE A O 1
ATOM 842 N N . ASP A 1 109 ? -3.908 -10.115 -9.989 1.00 78.12 109 ASP A N 1
ATOM 843 C CA . ASP A 1 109 ? -5.289 -9.670 -9.836 1.00 78.12 109 ASP A CA 1
ATOM 844 C C . ASP A 1 109 ? -6.247 -10.816 -10.177 1.00 78.12 109 ASP A C 1
ATOM 846 O O . ASP A 1 109 ? -6.485 -11.108 -11.347 1.00 78.12 109 ASP A O 1
ATOM 850 N N . LEU A 1 110 ? -6.799 -11.485 -9.158 1.00 75.75 110 LEU A N 1
ATOM 851 C CA . LEU A 1 110 ? -7.778 -12.576 -9.336 1.00 75.75 110 LEU A CA 1
ATOM 852 C C . LEU A 1 110 ? -9.214 -12.210 -8.937 1.00 75.75 110 LEU A C 1
ATOM 854 O O . LEU A 1 110 ? -10.129 -13.008 -9.129 1.00 75.75 110 LEU A O 1
ATOM 858 N N . GLY A 1 111 ? -9.418 -11.004 -8.400 1.00 72.69 111 GLY A N 1
ATOM 859 C CA . GLY A 1 111 ? -10.691 -10.578 -7.815 1.00 72.69 111 GLY A CA 1
ATOM 860 C C . GLY A 1 111 ? -10.968 -11.241 -6.460 1.00 72.69 111 GLY A C 1
ATOM 861 O O . GLY A 1 111 ? -10.667 -12.412 -6.247 1.00 72.69 111 GLY A O 1
ATOM 862 N N . SER A 1 112 ? -11.516 -10.487 -5.504 1.00 72.38 112 SER A N 1
ATOM 863 C CA . SER A 1 112 ? -11.813 -11.007 -4.161 1.00 72.38 112 SER A CA 1
ATOM 864 C C . SER A 1 112 ? -13.288 -11.334 -4.000 1.00 72.38 112 SER A C 1
ATOM 866 O O . SER A 1 112 ? -14.165 -10.609 -4.468 1.00 72.38 112 SER A O 1
ATOM 868 N N . ILE A 1 113 ? -13.563 -12.404 -3.256 1.00 74.12 113 ILE A N 1
ATOM 869 C CA . ILE A 1 113 ? -14.895 -12.691 -2.727 1.00 74.12 113 ILE A CA 1
ATOM 870 C C . ILE A 1 113 ? -14.867 -12.336 -1.245 1.00 74.12 113 ILE A C 1
ATOM 872 O O . ILE A 1 113 ? -14.235 -13.022 -0.441 1.00 74.12 113 ILE A O 1
ATOM 876 N N . THR A 1 114 ? -15.543 -11.254 -0.873 1.00 72.69 114 THR A N 1
ATOM 877 C CA . THR A 1 114 ? -15.676 -10.854 0.529 1.00 72.69 114 THR A CA 1
ATOM 878 C C . THR A 1 114 ? -16.991 -11.387 1.090 1.00 72.69 114 THR A C 1
ATOM 880 O O . THR A 1 114 ? -18.064 -11.160 0.532 1.00 72.69 114 THR A O 1
ATOM 883 N N . ARG A 1 115 ? -16.921 -12.122 2.209 1.00 72.44 115 ARG A N 1
ATOM 884 C CA . ARG A 1 115 ? -18.105 -12.521 2.984 1.00 72.44 115 ARG A CA 1
ATOM 885 C C . ARG A 1 115 ? -18.167 -11.704 4.268 1.00 72.44 115 ARG A C 1
ATOM 887 O O . ARG A 1 115 ? -17.193 -11.666 5.017 1.00 72.44 115 ARG A O 1
ATOM 894 N N . SER A 1 116 ? -19.309 -11.079 4.534 1.00 74.38 116 SER A N 1
ATOM 895 C CA . SER A 1 116 ? -19.586 -10.415 5.809 1.00 74.38 116 SER A CA 1
ATOM 896 C C . SER A 1 116 ? -20.692 -11.175 6.532 1.00 74.38 116 SER A C 1
ATOM 898 O O . SER A 1 116 ? -21.755 -11.417 5.963 1.00 74.38 116 SER A O 1
ATOM 900 N N . MET A 1 117 ? -20.427 -11.597 7.767 1.00 65.31 117 MET A N 1
ATOM 901 C CA . MET A 1 117 ? -21.383 -12.339 8.585 1.00 65.31 117 MET A CA 1
ATOM 902 C C . MET A 1 117 ? -22.133 -11.372 9.501 1.00 65.31 117 MET A C 1
ATOM 904 O O . MET A 1 117 ? -21.535 -10.759 10.382 1.00 65.31 117 MET A O 1
ATOM 908 N N . ASN A 1 118 ? -23.456 -11.307 9.353 1.00 69.12 118 ASN A N 1
ATOM 909 C CA . ASN A 1 118 ? -24.328 -10.563 10.257 1.00 69.12 118 ASN A CA 1
ATOM 910 C C . ASN A 1 118 ? -25.100 -11.536 11.159 1.00 69.12 118 ASN A C 1
ATOM 912 O O . ASN A 1 118 ? -26.118 -12.094 10.762 1.00 69.12 118 ASN A O 1
ATOM 916 N N . GLY A 1 119 ? -24.634 -11.724 12.396 1.00 76.38 119 GLY A N 1
ATOM 917 C CA . GLY A 1 119 ? -25.349 -12.508 13.409 1.00 76.38 119 GLY A CA 1
ATOM 918 C C . GLY A 1 119 ? -24.936 -13.978 13.465 1.00 76.38 119 GLY A C 1
ATOM 919 O O . GLY A 1 119 ? -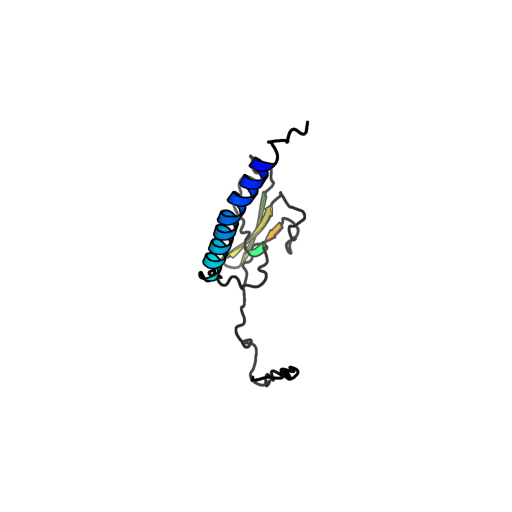24.094 -14.327 14.286 1.00 76.38 119 GLY A O 1
ATOM 920 N N . ILE A 1 120 ? -25.535 -14.835 12.636 1.00 72.94 120 ILE A N 1
ATOM 921 C CA . ILE A 1 120 ? -25.236 -16.279 12.564 1.00 72.94 120 ILE A CA 1
ATOM 922 C C . ILE A 1 120 ? -24.697 -16.639 11.172 1.00 72.94 120 ILE A C 1
ATOM 924 O O . ILE A 1 120 ? -25.179 -16.075 10.191 1.00 72.94 120 ILE A O 1
ATOM 928 N N . PRO A 1 121 ? -23.679 -17.517 11.059 1.00 74.25 121 PRO A N 1
ATOM 929 C CA . PRO A 1 121 ? -23.160 -17.921 9.759 1.00 74.25 121 PRO A CA 1
ATOM 930 C C . PRO A 1 121 ? -24.202 -18.778 9.032 1.00 74.25 121 PRO A C 1
ATOM 932 O O . PRO A 1 121 ? -24.848 -19.615 9.657 1.00 74.25 121 PRO A O 1
ATOM 935 N N . ASP A 1 122 ? -24.330 -18.606 7.719 1.00 70.81 122 ASP A N 1
ATOM 936 C CA . ASP A 1 122 ? -25.277 -19.363 6.881 1.00 70.81 122 ASP A CA 1
ATOM 937 C C . ASP A 1 122 ? -24.963 -20.877 6.835 1.00 70.81 122 ASP A C 1
ATOM 939 O O . ASP A 1 122 ? -25.854 -21.706 6.681 1.00 70.81 122 ASP A O 1
ATOM 943 N N . ASP A 1 123 ? -23.712 -21.264 7.121 1.00 74.38 123 ASP A N 1
ATOM 944 C CA . ASP A 1 123 ? -23.272 -22.665 7.257 1.00 74.38 123 ASP A CA 1
ATOM 945 C C . ASP A 1 123 ? -23.869 -23.390 8.493 1.00 74.38 123 ASP A C 1
ATOM 947 O O . ASP A 1 123 ? -23.599 -24.571 8.741 1.00 74.38 123 ASP A O 1
ATOM 951 N N . PHE A 1 124 ? -24.667 -22.700 9.314 1.00 72.75 124 PHE A N 1
ATOM 952 C CA . PHE A 1 124 ? -25.226 -23.230 10.553 1.00 72.75 124 PHE A CA 1
ATOM 953 C C . PHE A 1 124 ? -26.490 -24.070 10.291 1.00 72.75 124 PHE A C 1
ATOM 955 O O . PHE A 1 124 ? -27.599 -23.558 10.171 1.00 72.75 124 PHE A O 1
ATOM 962 N N . ARG A 1 125 ? -26.347 -25.402 10.259 1.00 67.69 125 ARG A N 1
ATOM 963 C CA . ARG A 1 125 ? -27.428 -26.371 9.946 1.00 67.69 125 ARG A CA 1
ATOM 964 C C . ARG A 1 125 ? -28.477 -26.580 11.058 1.00 67.69 125 ARG A C 1
ATOM 966 O O . ARG A 1 125 ? -29.050 -27.661 11.161 1.00 67.69 125 ARG A O 1
ATOM 973 N N . GLY A 1 126 ? -28.717 -25.583 11.910 1.00 65.06 126 GLY A N 1
ATOM 974 C CA . GLY A 1 126 ? -29.839 -25.532 12.864 1.00 65.06 126 GLY A CA 1
ATOM 975 C C . GLY A 1 126 ? -29.883 -26.583 13.988 1.00 65.06 126 GLY A C 1
ATOM 976 O O . GLY A 1 126 ? -30.777 -26.510 14.825 1.00 65.06 126 GLY A O 1
ATOM 977 N N . ALA A 1 127 ? -28.955 -27.545 14.035 1.00 64.00 127 ALA A N 1
ATOM 978 C CA . ALA A 1 127 ? -28.941 -28.617 15.038 1.00 64.00 127 ALA A CA 1
ATOM 979 C C . ALA A 1 127 ? -28.237 -28.233 16.354 1.00 64.00 127 ALA A C 1
ATOM 981 O O . ALA A 1 127 ? -28.499 -28.849 17.386 1.00 64.00 127 ALA A O 1
ATOM 982 N N . ASP A 1 128 ? -27.381 -27.208 16.337 1.00 66.56 128 ASP A N 1
ATOM 983 C CA . ASP A 1 128 ? -26.666 -26.740 17.524 1.00 66.56 128 ASP A CA 1
ATOM 984 C C . ASP A 1 128 ? -27.379 -25.550 18.179 1.00 66.56 128 ASP A C 1
ATOM 986 O O . ASP A 1 128 ? -27.675 -24.533 17.553 1.00 66.56 128 ASP A O 1
ATOM 990 N N . VAL A 1 129 ? -27.641 -25.649 19.483 1.00 67.00 129 VAL A N 1
ATOM 991 C CA . VAL A 1 129 ? -28.222 -24.550 20.265 1.00 67.00 129 VAL A CA 1
ATOM 992 C C . VAL A 1 129 ? -27.105 -23.591 20.675 1.00 67.00 129 VAL A C 1
ATOM 994 O O . VAL A 1 129 ? -26.309 -23.897 21.565 1.00 67.00 129 VAL A O 1
ATOM 997 N N . ILE A 1 130 ? -27.062 -22.401 20.069 1.00 66.88 130 ILE A N 1
ATOM 998 C CA . ILE A 1 130 ? -26.093 -21.353 20.420 1.00 66.88 130 ILE A CA 1
ATOM 999 C C . ILE A 1 130 ? -26.439 -20.785 21.803 1.00 66.88 130 ILE A C 1
ATOM 1001 O O . ILE A 1 130 ? -27.308 -19.926 21.952 1.00 66.88 130 ILE A O 1
ATOM 1005 N N . LYS A 1 131 ? -25.752 -21.256 22.848 1.00 70.94 131 LYS A N 1
ATOM 1006 C CA . LYS A 1 131 ? -25.887 -20.715 24.207 1.00 70.94 131 LYS A CA 1
ATOM 1007 C C . LYS A 1 131 ? -24.875 -19.595 24.424 1.00 70.94 131 LYS A C 1
ATOM 1009 O O . LYS A 1 131 ? -23.702 -19.848 24.684 1.00 70.94 131 LYS A O 1
ATOM 1014 N N . LYS A 1 132 ? -25.334 -18.343 24.380 1.00 69.75 132 LYS A N 1
ATOM 1015 C CA . LYS A 1 132 ? -24.532 -17.186 24.799 1.00 69.75 132 LYS A CA 1
ATOM 1016 C C . LYS A 1 132 ? -24.453 -17.152 26.329 1.00 69.75 132 LYS A C 1
ATOM 1018 O O . LYS A 1 132 ? -25.341 -16.617 26.985 1.00 69.75 132 LYS A O 1
ATOM 1023 N N . GLN A 1 133 ? -23.410 -17.742 26.908 1.00 72.81 133 GLN A N 1
ATOM 1024 C CA . GLN A 1 133 ? -23.150 -17.633 28.345 1.00 72.81 133 GLN A CA 1
ATOM 1025 C C . GLN A 1 133 ? -22.397 -16.333 28.623 1.00 72.81 133 GLN A C 1
ATOM 1027 O O . GLN A 1 133 ? -21.239 -16.184 28.244 1.00 72.81 133 GLN A O 1
ATOM 1032 N N . ILE A 1 134 ? -23.063 -15.375 29.263 1.00 76.94 134 ILE A N 1
ATOM 1033 C CA . ILE A 1 134 ? -22.440 -14.119 29.680 1.00 76.94 134 ILE A CA 1
ATOM 1034 C C . ILE A 1 134 ? -22.204 -14.209 31.187 1.00 76.94 134 ILE A C 1
ATOM 1036 O O . ILE A 1 134 ? -23.153 -14.195 31.966 1.00 76.94 134 ILE A O 1
ATOM 1040 N N . ASN A 1 135 ? -20.942 -14.327 31.599 1.00 78.12 135 ASN A N 1
ATOM 1041 C CA . ASN A 1 135 ? -20.557 -14.309 33.007 1.00 78.12 135 ASN A CA 1
ATOM 1042 C C . ASN A 1 135 ? -20.070 -12.904 33.375 1.00 78.12 135 ASN A C 1
ATOM 1044 O O . ASN A 1 135 ? -18.921 -12.552 33.113 1.00 78.12 135 ASN A O 1
ATOM 1048 N N . ILE A 1 136 ? -20.957 -12.087 33.943 1.00 85.62 136 ILE A N 1
ATOM 1049 C CA . ILE A 1 136 ? -20.616 -10.759 34.459 1.00 85.62 136 ILE A CA 1
ATOM 1050 C C . ILE A 1 136 ? -20.827 -10.774 35.968 1.00 85.62 136 ILE A C 1
ATOM 1052 O O . ILE A 1 136 ? -21.885 -11.171 36.458 1.00 85.62 136 ILE A O 1
ATOM 1056 N N . ARG A 1 137 ? -19.809 -10.327 36.712 1.00 83.88 137 ARG A N 1
ATOM 1057 C CA . ARG A 1 137 ? -19.918 -10.149 38.163 1.00 83.88 137 ARG A CA 1
ATOM 1058 C C . ARG A 1 137 ? -20.992 -9.095 38.464 1.00 83.88 137 ARG A C 1
ATOM 1060 O O . ARG A 1 137 ? -20.964 -8.034 37.839 1.00 83.88 137 ARG A O 1
ATOM 1067 N N . PRO A 1 138 ? -21.905 -9.334 39.420 1.00 80.12 138 PRO A N 1
ATOM 1068 C CA . PRO A 1 138 ? -22.918 -8.347 39.769 1.00 80.12 138 PRO A CA 1
ATOM 1069 C C . PRO A 1 138 ? -22.250 -7.079 40.317 1.00 80.12 138 PRO A C 1
ATOM 1071 O O . PRO A 1 138 ? -21.452 -7.142 41.255 1.00 80.12 138 PRO A O 1
ATOM 1074 N N . ASN A 1 139 ? -22.570 -5.926 39.722 1.00 81.19 139 ASN A N 1
ATOM 1075 C CA . ASN A 1 139 ? -22.114 -4.632 40.221 1.00 81.19 139 ASN A CA 1
ATOM 1076 C C . ASN A 1 139 ? -22.838 -4.326 41.540 1.00 81.19 139 ASN A C 1
ATOM 1078 O O . ASN A 1 139 ? -24.053 -4.137 41.556 1.00 81.19 139 ASN A O 1
ATOM 1082 N N . ARG A 1 140 ? -22.097 -4.294 42.651 1.00 78.69 140 ARG A N 1
ATOM 1083 C CA . ARG A 1 140 ? -22.622 -3.929 43.969 1.00 78.69 140 ARG A CA 1
ATOM 1084 C C . ARG A 1 140 ? -22.152 -2.521 44.309 1.00 78.69 140 ARG A C 1
ATOM 1086 O O . ARG A 1 140 ? -21.005 -2.330 44.699 1.00 78.69 140 ARG A O 1
ATOM 1093 N N . THR A 1 141 ? -23.046 -1.547 44.196 1.00 80.00 141 THR A N 1
ATOM 1094 C CA . THR A 1 141 ? -22.785 -0.166 44.613 1.00 80.00 141 THR A CA 1
ATOM 1095 C C . THR A 1 141 ? -23.481 0.081 45.944 1.00 80.00 141 THR A C 1
ATOM 1097 O O . THR A 1 141 ? -24.704 0.024 46.032 1.00 80.00 141 THR A O 1
ATOM 1100 N N . VAL A 1 142 ? -22.697 0.316 46.995 1.00 79.94 142 VAL A N 1
ATOM 1101 C CA . VAL A 1 142 ? -23.198 0.778 48.294 1.00 79.94 142 VAL A CA 1
ATOM 1102 C C . VAL A 1 142 ? -22.940 2.277 48.389 1.00 79.94 142 VAL A C 1
ATOM 1104 O O . VAL A 1 142 ? -21.809 2.723 48.219 1.00 79.94 142 VAL A O 1
ATOM 1107 N N . GLY A 1 143 ? -23.997 3.056 48.602 1.00 80.56 143 GLY A N 1
ATOM 1108 C CA . GLY A 1 143 ? -23.925 4.501 48.790 1.00 80.56 143 GLY A CA 1
ATOM 1109 C C . GLY A 1 143 ? -24.567 4.874 50.117 1.00 80.56 143 GLY A C 1
ATOM 1110 O O . GLY A 1 143 ? -25.631 4.358 50.453 1.00 80.56 143 GLY A O 1
ATOM 1111 N N . VAL A 1 144 ? -23.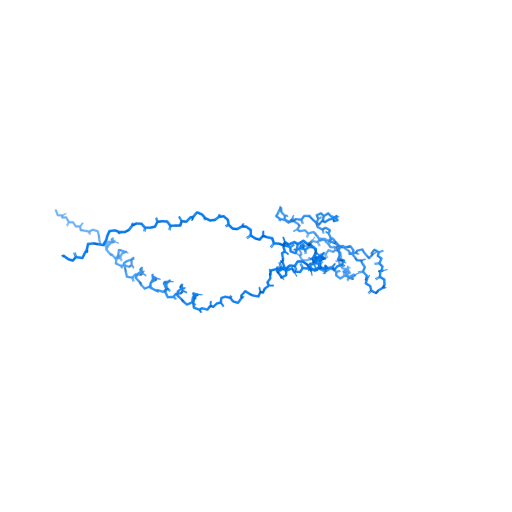919 5.757 50.872 1.00 77.75 144 VAL A N 1
ATOM 1112 C CA . VAL A 1 144 ? -24.505 6.377 52.062 1.00 77.75 144 VAL A CA 1
ATOM 1113 C C . VAL A 1 144 ? -25.020 7.743 51.633 1.00 77.75 144 VAL A C 1
ATOM 1115 O O . VAL A 1 144 ? -24.237 8.610 51.252 1.00 77.75 144 VAL A O 1
ATOM 1118 N N . SER A 1 145 ? -26.341 7.916 51.648 1.00 70.81 145 SER A N 1
ATOM 1119 C CA . SER A 1 145 ? -26.963 9.227 51.489 1.00 70.81 145 SER A CA 1
ATOM 1120 C C . SER A 1 145 ? -27.126 9.834 52.875 1.00 70.81 145 SER A C 1
ATOM 1122 O O . SER A 1 145 ? -27.865 9.302 53.701 1.00 70.81 145 SER A O 1
ATOM 1124 N N . ILE A 1 146 ? -26.403 10.921 53.130 1.00 70.62 146 ILE A N 1
ATOM 1125 C CA . ILE A 1 146 ? -26.711 11.822 54.236 1.00 70.62 146 ILE A CA 1
ATOM 1126 C C . ILE A 1 146 ? -27.670 12.887 53.696 1.00 70.62 146 ILE A C 1
ATOM 1128 O O . ILE A 1 146 ? -27.296 13.724 52.876 1.00 70.62 146 ILE A O 1
ATOM 1132 N N . ALA A 1 147 ? -28.934 12.779 54.091 1.00 63.09 147 ALA A N 1
ATOM 1133 C CA . ALA A 1 147 ? -29.921 13.848 53.973 1.00 63.09 147 ALA A CA 1
ATOM 1134 C C . ALA A 1 147 ? -29.996 14.573 55.337 1.00 63.09 147 ALA A C 1
ATOM 1136 O O . ALA A 1 147 ? -29.672 13.944 56.345 1.00 63.09 147 ALA A O 1
ATOM 1137 N N . PRO A 1 148 ? -30.351 15.869 55.336 1.00 62.69 148 PRO A N 1
ATOM 1138 C CA . PRO A 1 148 ? -29.663 16.973 56.022 1.00 62.69 148 PRO A CA 1
ATOM 1139 C C . PRO A 1 148 ? -29.533 16.871 57.544 1.00 62.69 148 PRO A C 1
ATOM 1141 O O . PRO A 1 148 ? -30.471 16.369 58.199 1.00 62.69 148 PRO A O 1
#

Radius of gyration: 31.07 Å; chains: 1; bounding box: 48×82×79 Å

Foldseek 3Di:
DDDDDPPPPVVVVCVVVVCVVVVVVVVVVVVVVVVDDPPPPPPVLPPDDVLQVDDDDQDPVDQADPPPRKGKDKDFDDDDPNRTKIKMATPPDDPPDDADPVGRRIHIHPHDDGDDDDDDDPPDPPPDDDDPDDDDDDDDDDDDDDDD

pLDDT: mean 73.85, std 11.65, range [41.78, 91.56]

Sequence (148 aa):
MQGYPHSNCTLFLIRKYLKKPISLALILVLILHGINPQQILALTSGPSQPEYSSFAAVNSRNLVDPFTGDFSYSIPLMEVGSFPINLSYNAGIKMDQEASWVGLGWNIDLGSITRSMNGIPDDFRGADVIKKQINIRPNRTVGVSIAP

Secondary structure (DSSP, 8-state):
-----THHHHHHHHHHHHHHHHHHHHHHHHHHHHHS--------S-S--GGGG----TT---SB-TTT--BEEEEEEEEETTEEEEEEEE----TTPPPBTTBTTEEE----------SS-TT--S-S--------------------